Protein AF-A0A510IDX2-F1 (afdb_monomer_lite)

Foldseek 3Di:
DDDPPDDDPPPPVPPVLLVLLLVLLCLCPDDPRDPVSNVVSLVSLLVSLCVPPADPVPPVSVVLSVVLVCCLVPVPPCPSVVVSSVLSNVCSVVVNSNVSVVVSSVVVSVVVD

Radius of gyration: 17.38 Å; chains: 1; bounding box: 52×40×48 Å

Organism: NCBI:txid190895

Structure (mmCIF, N/CA/C/O backbone):
data_AF-A0A510IDX2-F1
#
_entry.id   AF-A0A510IDX2-F1
#
loop_
_atom_site.group_PDB
_atom_site.id
_atom_site.type_symbol
_atom_site.label_atom_id
_atom_site.label_alt_id
_atom_site.label_comp_id
_atom_site.label_asym_id
_atom_site.label_entity_id
_atom_site.label_seq_id
_atom_site.pdbx_PDB_ins_code
_atom_site.Cartn_x
_atom_site.Cartn_y
_atom_site.Cartn_z
_atom_site.occupancy
_atom_site.B_iso_or_equiv
_atom_site.auth_seq_id
_atom_site.auth_comp_id
_atom_site.auth_asym_id
_atom_site.auth_atom_id
_atom_site.pdbx_PDB_model_num
ATOM 1 N N . MET A 1 1 ? -34.951 -24.406 -31.935 1.00 36.03 1 MET A N 1
ATOM 2 C CA . MET A 1 1 ? -33.634 -24.822 -32.467 1.00 36.03 1 MET A CA 1
ATOM 3 C C . MET A 1 1 ? -33.063 -23.599 -33.171 1.00 36.03 1 MET A C 1
ATOM 5 O O . MET A 1 1 ? -33.689 -23.164 -34.116 1.00 36.03 1 MET A O 1
ATOM 9 N N . GLY A 1 2 ? -32.027 -22.883 -32.752 1.00 38.62 2 GLY A N 1
ATOM 10 C CA . GLY A 1 2 ? -30.941 -23.121 -31.810 1.00 38.62 2 GLY A CA 1
ATOM 11 C C . GLY A 1 2 ? -29.704 -22.474 -32.444 1.00 38.62 2 GLY A C 1
ATOM 12 O O . GLY A 1 2 ? -29.165 -23.034 -33.387 1.00 38.62 2 GLY A O 1
ATOM 13 N N . LEU A 1 3 ? -29.295 -21.293 -31.976 1.00 41.94 3 LEU A N 1
ATOM 14 C CA . LEU A 1 3 ? -27.987 -20.702 -32.273 1.00 41.94 3 LEU A CA 1
ATOM 15 C C . LEU A 1 3 ? -27.276 -20.559 -30.932 1.00 41.94 3 LEU A C 1
ATOM 17 O O . LEU A 1 3 ? -27.434 -19.570 -30.223 1.00 41.94 3 LEU A O 1
ATOM 21 N N . ILE A 1 4 ? -26.569 -21.618 -30.547 1.00 47.72 4 ILE A N 1
ATOM 22 C CA . ILE A 1 4 ? -25.620 -21.562 -29.441 1.00 47.72 4 ILE A CA 1
ATOM 23 C C . ILE A 1 4 ? -24.384 -20.861 -30.002 1.00 47.72 4 ILE A C 1
ATOM 25 O O . ILE A 1 4 ? -23.638 -21.441 -30.788 1.00 47.72 4 ILE A O 1
ATOM 29 N N . LEU A 1 5 ? -24.201 -19.595 -29.630 1.00 41.62 5 LEU A N 1
ATOM 30 C CA . LEU A 1 5 ? -22.937 -18.893 -29.816 1.00 41.62 5 LEU A CA 1
ATOM 31 C C . LEU A 1 5 ? -21.956 -19.436 -28.778 1.00 41.62 5 LEU A C 1
ATOM 33 O O . LEU A 1 5 ? -21.990 -19.074 -27.604 1.00 41.62 5 LEU A O 1
ATOM 37 N N . ALA A 1 6 ? -21.122 -20.370 -29.221 1.00 49.59 6 ALA A N 1
ATOM 38 C CA . ALA A 1 6 ? -19.963 -20.813 -28.475 1.00 49.59 6 ALA A CA 1
ATOM 39 C C . ALA A 1 6 ? -18.910 -19.695 -28.427 1.00 49.59 6 ALA A C 1
ATOM 41 O O . ALA A 1 6 ? -18.568 -19.118 -29.456 1.00 49.59 6 ALA A O 1
ATOM 42 N N . GLY A 1 7 ? -18.339 -19.486 -27.239 1.00 42.38 7 GLY A N 1
ATOM 43 C CA . GLY A 1 7 ? -16.919 -19.167 -27.117 1.00 42.38 7 GLY A CA 1
ATOM 44 C C . GLY A 1 7 ? -16.541 -17.706 -26.893 1.00 42.38 7 GLY A C 1
ATOM 45 O O . GLY A 1 7 ? -15.908 -17.105 -27.749 1.00 42.38 7 GLY A O 1
ATOM 46 N N . CYS A 1 8 ? -16.758 -17.208 -25.675 1.00 42.59 8 CYS A N 1
ATOM 47 C CA . CYS A 1 8 ? -15.785 -16.318 -25.037 1.00 42.59 8 CYS A CA 1
ATOM 48 C C . CYS A 1 8 ? -15.263 -17.012 -23.774 1.00 42.59 8 CYS A C 1
ATOM 50 O O . CYS A 1 8 ? -15.554 -16.598 -22.658 1.00 42.59 8 CYS A O 1
ATOM 52 N N . SER A 1 9 ? -14.489 -18.091 -23.937 1.00 46.62 9 SER A N 1
ATOM 53 C CA . SER A 1 9 ? -13.480 -18.399 -22.920 1.00 46.62 9 SER A CA 1
ATOM 54 C C . SER A 1 9 ? -12.406 -17.331 -23.052 1.00 46.62 9 SER A C 1
ATOM 56 O O . SER A 1 9 ? -11.407 -17.511 -23.743 1.00 46.62 9 SER A O 1
ATOM 58 N N . THR A 1 10 ? -12.632 -16.189 -22.410 1.00 41.75 10 THR A N 1
ATOM 59 C CA . THR A 1 10 ? -11.556 -15.272 -22.063 1.00 41.75 10 THR A CA 1
ATOM 60 C C . THR A 1 10 ? -10.760 -15.946 -20.954 1.00 41.75 10 THR A C 1
ATOM 62 O O . THR A 1 10 ? -10.923 -15.646 -19.776 1.00 41.75 10 THR A O 1
ATOM 65 N N . THR A 1 11 ? -9.898 -16.898 -21.307 1.00 46.44 11 THR A N 1
ATOM 66 C CA . THR A 1 11 ? -8.699 -17.117 -20.499 1.00 46.44 11 THR A CA 1
ATOM 67 C C . THR A 1 11 ? -7.834 -15.884 -20.700 1.00 46.44 11 THR A C 1
ATOM 69 O O . THR A 1 11 ? -6.939 -15.861 -21.543 1.00 46.44 11 THR A O 1
ATOM 72 N N . THR A 1 12 ? -8.187 -14.816 -19.981 1.00 51.03 12 THR A N 1
ATOM 73 C CA . THR A 1 12 ? -7.322 -13.662 -19.777 1.00 51.03 12 THR A CA 1
ATOM 74 C C . THR A 1 12 ? -6.004 -14.221 -19.252 1.00 51.03 12 THR A C 1
ATOM 76 O O . THR A 1 12 ? -6.049 -15.060 -18.348 1.00 51.03 12 THR A O 1
ATOM 79 N N . PRO A 1 13 ? -4.840 -13.837 -19.801 1.00 39.78 13 PRO A N 1
ATOM 80 C CA . PRO A 1 13 ? -3.572 -14.176 -19.184 1.00 39.78 13 PRO A CA 1
ATOM 81 C C . PRO A 1 13 ? -3.582 -13.498 -17.820 1.00 39.78 13 PRO A C 1
ATOM 83 O O . PRO A 1 13 ? -3.365 -12.295 -17.699 1.00 39.78 13 PRO A O 1
ATOM 86 N N . THR A 1 14 ? -3.957 -14.246 -16.796 1.00 54.00 14 THR A N 1
ATOM 87 C CA . THR A 1 14 ? -4.030 -13.736 -15.444 1.00 54.00 14 THR A CA 1
ATOM 88 C C . THR A 1 14 ? -2.605 -13.619 -14.967 1.00 54.00 14 THR A C 1
ATOM 90 O O . THR A 1 14 ? -1.990 -14.600 -14.552 1.00 54.00 14 THR A O 1
ATOM 93 N N . ASN A 1 15 ? -2.053 -12.413 -15.100 1.00 70.75 15 ASN A N 1
ATOM 94 C CA . ASN A 1 15 ? -0.866 -12.055 -14.358 1.00 70.75 15 ASN A CA 1
ATOM 95 C C . ASN A 1 15 ? -1.172 -12.405 -12.894 1.00 70.75 15 ASN A C 1
ATOM 97 O O . ASN A 1 15 ? -2.112 -11.864 -12.312 1.00 70.75 15 ASN A O 1
ATOM 101 N N . VAL A 1 16 ? -0.421 -13.357 -12.339 1.00 75.50 16 VAL A N 1
ATOM 102 C CA . VAL A 1 16 ? -0.588 -13.856 -10.965 1.00 75.50 16 VAL A CA 1
ATOM 103 C C . VAL A 1 16 ? -0.637 -12.689 -9.971 1.00 75.50 16 VAL A C 1
ATOM 105 O O . VAL A 1 16 ? -1.359 -12.738 -8.982 1.00 75.50 16 VAL A O 1
ATOM 108 N N . GLN A 1 17 ? 0.058 -11.593 -10.283 1.00 76.12 17 GLN A N 1
ATOM 109 C CA . GLN A 1 17 ? 0.066 -10.361 -9.497 1.00 76.12 17 GLN A CA 1
ATOM 110 C C . GLN A 1 17 ? -1.298 -9.650 -9.509 1.00 76.12 17 GLN A C 1
ATOM 112 O O . GLN A 1 17 ? -1.768 -9.215 -8.463 1.00 76.12 17 GLN A O 1
ATOM 117 N N . VAL A 1 18 ? -1.972 -9.583 -10.662 1.00 82.19 18 VAL A N 1
ATOM 118 C CA . VAL A 1 18 ? -3.314 -8.984 -10.783 1.00 82.19 18 VAL A CA 1
ATOM 119 C C . VAL A 1 18 ? -4.350 -9.832 -10.045 1.00 82.19 18 VAL A C 1
ATOM 121 O O . VAL A 1 18 ? -5.143 -9.288 -9.285 1.00 82.19 18 VAL A O 1
ATOM 124 N N . GLN A 1 19 ? -4.280 -11.162 -10.161 1.00 86.44 19 GLN A N 1
ATOM 125 C CA . GLN A 1 19 ? -5.153 -12.060 -9.389 1.00 86.44 19 GLN A CA 1
ATOM 126 C C . GLN A 1 19 ? -4.961 -11.912 -7.880 1.00 86.44 19 GLN A C 1
ATOM 128 O O . GLN A 1 19 ? -5.935 -11.941 -7.126 1.00 86.44 19 GLN A O 1
ATOM 133 N N . ASN A 1 20 ? -3.715 -11.751 -7.425 1.00 90.69 20 ASN A N 1
ATOM 134 C CA . ASN A 1 20 ? -3.427 -11.516 -6.014 1.00 90.69 20 ASN A CA 1
ATOM 135 C C . ASN A 1 20 ? -4.053 -10.204 -5.534 1.00 90.69 20 ASN A C 1
ATOM 137 O O . ASN A 1 20 ? -4.628 -10.172 -4.446 1.00 90.69 20 ASN A O 1
ATOM 141 N N . ILE A 1 21 ? -3.997 -9.145 -6.343 1.00 93.06 21 ILE A N 1
ATOM 142 C CA . ILE A 1 21 ? -4.627 -7.861 -6.016 1.00 93.06 21 ILE A CA 1
ATOM 143 C C . ILE A 1 21 ? -6.147 -8.016 -5.938 1.00 93.06 21 ILE A C 1
ATOM 145 O O . ILE A 1 21 ? -6.732 -7.695 -4.908 1.00 93.06 21 ILE A O 1
ATOM 149 N N . GLU A 1 22 ? -6.783 -8.585 -6.964 1.00 93.06 22 GLU A N 1
ATOM 150 C CA . GLU A 1 22 ? -8.239 -8.794 -7.003 1.00 93.06 22 GLU A CA 1
ATOM 151 C C . GLU A 1 22 ? -8.735 -9.649 -5.826 1.00 93.06 22 GLU A C 1
ATOM 153 O O . GLU A 1 22 ? -9.739 -9.325 -5.183 1.00 93.06 22 GLU A O 1
ATOM 158 N N . THR A 1 23 ? -8.000 -10.713 -5.490 1.00 94.94 23 THR A N 1
ATOM 159 C CA . THR A 1 23 ? -8.330 -11.604 -4.370 1.00 94.94 23 THR A CA 1
ATOM 160 C C . THR A 1 23 ? -8.277 -10.860 -3.037 1.00 94.94 23 THR A C 1
ATOM 162 O O . THR A 1 23 ? -9.213 -10.948 -2.244 1.00 94.94 23 THR A O 1
ATOM 165 N N . ASN A 1 24 ? -7.211 -10.097 -2.781 1.00 96.69 24 ASN A N 1
ATOM 166 C CA . ASN A 1 24 ? -7.065 -9.376 -1.515 1.00 96.69 24 ASN A CA 1
ATOM 167 C C . ASN A 1 24 ? -8.011 -8.171 -1.421 1.00 96.69 24 ASN A C 1
ATOM 169 O O . ASN A 1 24 ? -8.569 -7.928 -0.352 1.00 96.69 24 ASN A O 1
ATOM 173 N N . CYS A 1 25 ? -8.288 -7.489 -2.535 1.00 96.75 25 CYS A N 1
ATOM 174 C CA . CYS A 1 25 ? -9.341 -6.479 -2.594 1.00 96.75 25 CYS A CA 1
ATOM 175 C C . CYS A 1 25 ? -10.716 -7.074 -2.270 1.00 96.75 25 CYS A C 1
ATOM 177 O O . CYS A 1 25 ? -11.468 -6.496 -1.490 1.00 96.75 25 CYS A O 1
ATOM 179 N N . THR A 1 26 ? -11.026 -8.272 -2.774 1.00 96.38 26 THR A N 1
ATOM 180 C CA . THR A 1 26 ? -12.277 -8.969 -2.431 1.00 96.38 26 THR A CA 1
ATOM 181 C C . THR A 1 26 ? -12.369 -9.250 -0.929 1.00 96.38 26 THR A C 1
ATOM 183 O O . THR A 1 26 ? -13.426 -9.043 -0.334 1.00 96.38 26 THR A O 1
ATOM 186 N N . VAL A 1 27 ? -11.271 -9.673 -0.288 1.00 96.56 27 VAL A N 1
ATOM 187 C CA . VAL A 1 27 ? -11.227 -9.898 1.170 1.00 96.56 27 VAL A CA 1
ATOM 188 C C . VAL A 1 27 ? -11.493 -8.605 1.941 1.00 96.56 27 VAL A C 1
ATOM 190 O O . VAL A 1 27 ? -12.292 -8.615 2.874 1.00 96.56 27 VAL A O 1
ATOM 193 N N . ILE A 1 28 ? -10.874 -7.488 1.552 1.00 95.31 28 ILE A N 1
ATOM 194 C CA . ILE A 1 28 ? -11.072 -6.187 2.211 1.00 95.31 28 ILE A CA 1
ATOM 195 C C . ILE A 1 28 ? -12.540 -5.757 2.160 1.00 95.31 28 ILE A C 1
ATOM 197 O O . ILE A 1 28 ? -13.105 -5.388 3.193 1.00 95.31 28 ILE A O 1
ATOM 201 N N . MET A 1 29 ? -13.161 -5.899 0.987 1.00 93.81 29 MET A N 1
ATOM 202 C CA . MET A 1 29 ? -14.543 -5.488 0.725 1.00 93.81 29 MET A CA 1
ATOM 203 C C . MET A 1 29 ? -15.598 -6.456 1.281 1.00 93.81 29 MET A C 1
ATOM 205 O O . MET A 1 29 ? -16.783 -6.127 1.296 1.00 93.81 29 MET A O 1
ATOM 209 N N . SER A 1 30 ? -15.202 -7.651 1.723 1.00 94.69 30 SER A N 1
ATOM 210 C CA . SER A 1 30 ? -16.141 -8.672 2.187 1.00 94.69 30 SER A CA 1
ATOM 211 C C . SER A 1 30 ? -16.714 -8.354 3.570 1.00 94.69 30 SER A C 1
ATOM 213 O O . SER A 1 30 ? -16.003 -7.969 4.504 1.00 94.69 30 SER A O 1
ATOM 215 N N . GLU A 1 31 ? -18.014 -8.595 3.727 1.00 90.12 31 GLU A N 1
ATOM 216 C CA . GLU A 1 31 ? -18.672 -8.610 5.032 1.00 90.12 31 GLU A CA 1
ATOM 217 C C . GLU A 1 31 ? -18.308 -9.900 5.788 1.00 90.12 31 GLU A C 1
ATOM 219 O O . GLU A 1 31 ? -18.218 -10.979 5.205 1.00 90.12 31 GLU A O 1
ATOM 224 N N . GLY A 1 32 ? -18.079 -9.804 7.100 1.00 90.62 32 GLY A N 1
ATOM 225 C CA . GLY A 1 32 ? -17.800 -10.971 7.949 1.00 90.62 32 GLY A CA 1
ATOM 226 C C . GLY A 1 32 ? -16.341 -11.445 7.994 1.00 90.62 32 GLY A C 1
ATOM 227 O O . GLY A 1 32 ? -16.056 -12.417 8.693 1.00 90.62 32 GLY A O 1
ATOM 228 N N . VAL A 1 33 ? -15.409 -10.765 7.318 1.00 94.50 33 VAL A N 1
ATOM 229 C CA . VAL A 1 33 ? -13.966 -11.006 7.510 1.00 94.50 33 VAL A CA 1
ATOM 230 C C . VAL A 1 33 ? -13.510 -10.489 8.869 1.00 94.50 33 VAL A C 1
ATOM 232 O O . VAL A 1 33 ? -13.955 -9.438 9.340 1.00 94.50 33 VAL A O 1
ATOM 235 N N . THR A 1 34 ? -12.605 -11.219 9.516 1.00 96.81 34 THR A N 1
ATOM 236 C CA . THR A 1 34 ? -12.040 -10.761 10.787 1.00 96.81 34 THR A CA 1
ATOM 237 C C . THR A 1 34 ? -11.074 -9.592 10.557 1.00 96.81 34 THR A C 1
ATOM 239 O O . THR A 1 34 ? -10.486 -9.475 9.476 1.00 96.81 34 THR A O 1
ATOM 242 N N . PRO A 1 35 ? -10.839 -8.740 11.573 1.00 94.00 35 PRO A N 1
ATOM 243 C CA . PRO A 1 35 ? -9.835 -7.681 11.479 1.00 94.00 35 PRO A CA 1
ATOM 244 C C . PRO A 1 35 ? -8.442 -8.200 11.094 1.00 94.00 35 PRO A C 1
ATOM 246 O O . PRO A 1 35 ? -7.742 -7.563 10.317 1.00 94.00 35 PRO A O 1
ATOM 249 N N . GLU A 1 36 ? -8.061 -9.383 11.582 1.00 95.56 36 GLU A N 1
ATOM 250 C CA . GLU A 1 36 ? -6.779 -10.021 11.262 1.00 95.56 36 GLU A CA 1
ATOM 251 C C . GLU A 1 36 ? -6.699 -10.463 9.794 1.00 95.56 36 GLU A C 1
ATOM 253 O O . GLU A 1 36 ? -5.696 -10.218 9.126 1.00 95.56 36 GLU A O 1
ATOM 258 N N . GLN A 1 37 ? -7.768 -11.064 9.261 1.00 96.50 37 GLN A N 1
ATOM 259 C CA . GLN A 1 37 ? -7.834 -11.444 7.847 1.00 96.50 37 GLN A CA 1
ATOM 260 C C . GLN A 1 37 ? -7.748 -10.221 6.936 1.00 96.50 37 GLN A C 1
ATOM 262 O O . GLN A 1 37 ? -7.004 -10.233 5.954 1.00 96.50 37 GLN A O 1
ATOM 267 N N . ARG A 1 38 ? -8.472 -9.153 7.286 1.00 95.88 38 ARG A N 1
ATOM 268 C CA . ARG A 1 38 ? -8.431 -7.888 6.551 1.00 95.88 38 ARG A CA 1
ATOM 269 C C . ARG A 1 38 ? -7.040 -7.254 6.617 1.00 95.88 38 ARG A C 1
ATOM 271 O O . ARG A 1 38 ? -6.513 -6.836 5.593 1.00 95.88 38 ARG A O 1
ATOM 278 N N . TRP A 1 39 ? -6.404 -7.268 7.788 1.00 95.06 39 TRP A N 1
ATOM 279 C CA . TRP A 1 39 ? -5.033 -6.783 7.946 1.00 95.06 39 TRP A CA 1
ATOM 280 C C . TRP A 1 39 ? -4.027 -7.569 7.101 1.00 95.06 39 TRP A C 1
ATOM 282 O O . TRP A 1 39 ? -3.174 -6.988 6.431 1.00 95.06 39 TRP A O 1
ATOM 292 N N . ASN A 1 40 ? -4.153 -8.895 7.066 1.00 96.00 40 ASN A N 1
ATOM 293 C CA . ASN A 1 40 ? -3.326 -9.726 6.201 1.00 96.00 40 ASN A CA 1
ATOM 294 C C . ASN A 1 40 ? -3.530 -9.391 4.712 1.00 96.00 40 ASN A C 1
ATOM 296 O O . ASN A 1 40 ? -2.555 -9.350 3.965 1.00 96.00 40 ASN A O 1
ATOM 300 N N . ALA A 1 41 ? -4.761 -9.090 4.289 1.00 96.56 41 ALA A N 1
ATOM 301 C CA . ALA A 1 41 ? -5.039 -8.666 2.918 1.00 96.56 41 ALA A CA 1
ATOM 302 C C . ALA A 1 41 ? -4.344 -7.341 2.564 1.00 96.56 41 ALA A C 1
ATOM 304 O O . ALA A 1 41 ? -3.708 -7.262 1.512 1.00 96.56 41 ALA A O 1
ATOM 305 N N . TYR A 1 42 ? -4.355 -6.342 3.455 1.00 96.00 42 TYR A N 1
ATOM 306 C CA . TYR A 1 42 ? -3.579 -5.113 3.249 1.00 96.00 42 TYR A CA 1
ATOM 307 C C . TYR A 1 42 ? -2.074 -5.395 3.122 1.00 96.00 42 TYR A C 1
ATOM 309 O O . TYR A 1 42 ? -1.424 -4.897 2.201 1.00 96.00 42 TYR A O 1
ATOM 317 N N . ASN A 1 43 ? -1.514 -6.260 3.976 1.00 94.19 43 ASN A N 1
ATOM 318 C CA . ASN A 1 43 ? -0.101 -6.647 3.881 1.00 94.19 43 ASN A CA 1
ATOM 319 C C . ASN A 1 43 ? 0.229 -7.337 2.545 1.00 94.19 43 ASN A C 1
ATOM 321 O O . ASN A 1 43 ? 1.302 -7.134 1.979 1.00 94.19 43 ASN A O 1
ATOM 325 N N . LYS A 1 44 ? -0.701 -8.122 1.993 1.00 94.56 44 LYS A N 1
ATOM 326 C CA . LYS A 1 44 ? -0.531 -8.737 0.670 1.00 94.56 44 LYS A CA 1
ATOM 327 C C . LYS A 1 44 ? -0.664 -7.750 -0.479 1.00 94.56 44 LYS A C 1
ATOM 329 O O . LYS A 1 44 ? 0.033 -7.891 -1.486 1.00 94.56 44 LYS A O 1
ATOM 334 N N . LEU A 1 45 ? -1.505 -6.736 -0.334 1.00 94.69 45 LEU A N 1
ATOM 335 C CA . LEU A 1 45 ? -1.628 -5.669 -1.317 1.00 94.69 45 LEU A CA 1
ATOM 336 C C . LEU A 1 45 ? -0.351 -4.828 -1.412 1.00 94.69 45 LEU A C 1
ATOM 338 O O . LEU A 1 45 ? 0.125 -4.575 -2.524 1.00 94.69 45 LEU A O 1
ATOM 342 N N . ILE A 1 46 ? 0.244 -4.432 -0.282 1.00 93.06 46 ILE A N 1
ATOM 343 C CA . ILE A 1 46 ? 1.497 -3.660 -0.297 1.00 93.06 46 ILE A CA 1
ATOM 344 C C . ILE A 1 46 ? 2.646 -4.487 -0.900 1.00 93.06 46 ILE A C 1
ATOM 346 O O . ILE A 1 46 ? 3.416 -3.960 -1.697 1.00 93.06 46 ILE A O 1
ATOM 350 N N . GLU A 1 47 ? 2.723 -5.794 -0.623 1.00 91.69 47 GLU A N 1
ATOM 351 C CA . GLU A 1 47 ? 3.666 -6.708 -1.295 1.00 91.69 47 GLU A CA 1
ATOM 352 C C . GLU A 1 47 ? 3.435 -6.749 -2.816 1.00 91.69 47 GLU A C 1
ATOM 354 O O . GLU A 1 47 ? 4.378 -6.560 -3.584 1.00 91.69 47 GLU A O 1
ATOM 359 N N . SER A 1 48 ? 2.177 -6.889 -3.249 1.00 91.25 48 SER A N 1
ATOM 360 C CA . SER A 1 48 ? 1.810 -6.969 -4.672 1.00 91.25 48 SER A CA 1
ATOM 361 C C . SER A 1 48 ? 2.153 -5.696 -5.452 1.00 91.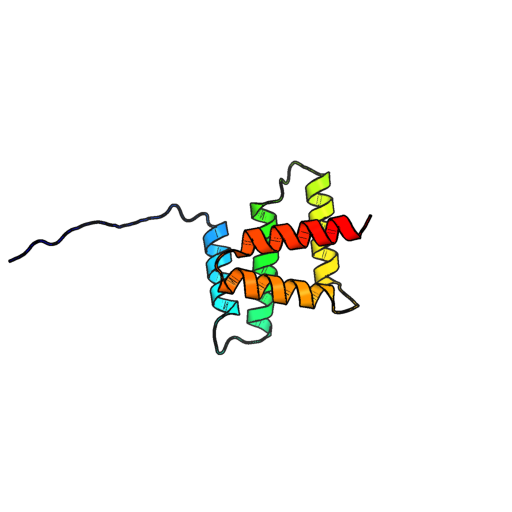25 48 SER A C 1
ATOM 363 O O . SER A 1 48 ? 2.544 -5.777 -6.615 1.00 91.25 48 SER A O 1
ATOM 365 N N . TYR A 1 49 ? 2.054 -4.518 -4.823 1.00 91.06 49 TYR A N 1
ATOM 366 C CA . TYR A 1 49 ? 2.539 -3.269 -5.421 1.00 91.06 49 TYR A CA 1
ATOM 367 C C . TYR A 1 49 ? 4.051 -3.326 -5.673 1.00 91.06 49 TYR A C 1
ATOM 369 O O . TYR A 1 49 ? 4.512 -2.967 -6.758 1.00 91.06 49 TYR A O 1
ATOM 377 N N . GLY A 1 50 ? 4.819 -3.789 -4.680 1.00 90.06 50 GLY A N 1
ATOM 378 C CA . GLY A 1 50 ? 6.268 -3.933 -4.791 1.00 90.06 50 GLY A CA 1
ATOM 379 C C . GLY A 1 50 ? 6.656 -4.858 -5.941 1.00 90.06 50 GLY A C 1
ATOM 380 O O . GLY A 1 50 ? 7.463 -4.480 -6.783 1.00 90.06 50 GLY A O 1
ATOM 381 N N . ASP A 1 51 ? 6.011 -6.020 -6.024 1.00 88.44 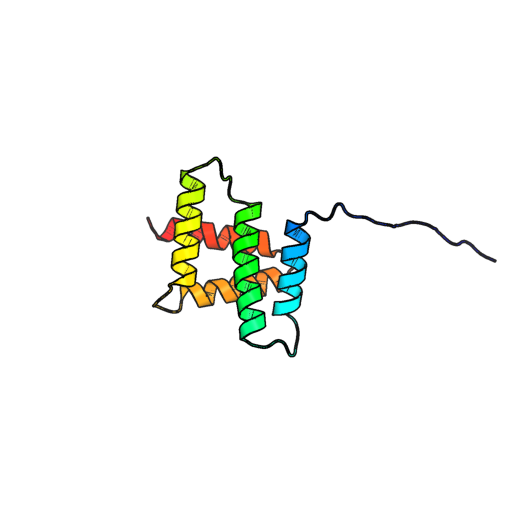51 ASP A N 1
ATOM 382 C CA . ASP A 1 51 ? 6.255 -7.007 -7.081 1.00 88.44 51 ASP A CA 1
ATOM 383 C C . ASP A 1 51 ? 5.913 -6.493 -8.489 1.00 88.44 51 ASP A C 1
ATOM 385 O O . ASP A 1 51 ? 6.462 -6.990 -9.475 1.00 88.44 51 ASP A O 1
ATOM 389 N N . TYR A 1 52 ? 5.000 -5.521 -8.595 1.00 88.19 52 TYR A N 1
ATOM 390 C CA . TYR A 1 52 ? 4.557 -4.967 -9.872 1.00 88.19 52 TYR A CA 1
ATOM 391 C C . TYR A 1 52 ? 5.392 -3.764 -10.335 1.00 88.19 52 TYR A C 1
ATOM 393 O O . TYR A 1 52 ? 5.765 -3.689 -11.505 1.00 88.19 52 TYR A O 1
ATOM 401 N N . TYR A 1 53 ? 5.676 -2.810 -9.442 1.00 86.69 53 TYR A N 1
ATOM 402 C CA . TYR A 1 53 ? 6.279 -1.522 -9.812 1.00 86.69 53 TYR A CA 1
ATOM 403 C C . TYR A 1 53 ? 7.770 -1.397 -9.515 1.00 86.69 53 TYR A C 1
ATOM 405 O O . TYR A 1 53 ? 8.417 -0.519 -10.083 1.00 86.69 53 TYR A O 1
ATOM 413 N N . VAL A 1 54 ? 8.327 -2.213 -8.621 1.00 87.12 54 VAL A N 1
ATOM 414 C CA . VAL A 1 54 ? 9.697 -2.013 -8.138 1.00 87.12 54 VAL A CA 1
ATOM 415 C C . VAL A 1 54 ? 10.651 -2.908 -8.915 1.00 87.12 54 VAL A C 1
ATOM 417 O O . VAL A 1 54 ? 10.656 -4.127 -8.755 1.00 87.12 54 VAL A O 1
ATOM 420 N N . ASP A 1 55 ? 11.514 -2.302 -9.733 1.00 87.50 55 ASP A N 1
ATOM 421 C CA . ASP A 1 55 ? 12.590 -3.043 -10.387 1.00 87.50 55 ASP A CA 1
ATOM 422 C C . ASP A 1 55 ? 13.655 -3.453 -9.359 1.00 87.50 55 ASP A C 1
ATOM 424 O O . ASP A 1 55 ? 14.409 -2.628 -8.836 1.00 87.50 55 ASP A O 1
ATOM 428 N N . ASN A 1 56 ? 13.761 -4.758 -9.105 1.00 83.81 56 ASN A N 1
ATOM 429 C CA . ASN A 1 56 ? 14.761 -5.335 -8.204 1.00 83.81 56 ASN A CA 1
ATOM 430 C C . ASN A 1 56 ? 16.212 -5.069 -8.650 1.00 83.81 56 ASN A C 1
ATOM 432 O O . ASN A 1 56 ? 17.127 -5.130 -7.825 1.00 83.81 56 ASN A O 1
ATOM 436 N N . ASN A 1 57 ? 16.447 -4.746 -9.926 1.00 88.31 57 ASN A N 1
ATOM 437 C CA . ASN A 1 57 ? 17.768 -4.363 -10.428 1.00 88.31 57 ASN A CA 1
ATOM 438 C C . ASN A 1 57 ? 18.091 -2.884 -10.154 1.00 88.31 57 ASN A C 1
ATOM 440 O O . ASN A 1 57 ? 19.264 -2.495 -10.129 1.00 88.31 57 ASN A O 1
ATOM 444 N N . ASN A 1 58 ? 17.078 -2.060 -9.881 1.00 92.50 58 ASN A N 1
ATOM 445 C CA . ASN A 1 58 ? 17.233 -0.660 -9.521 1.00 92.50 58 ASN A CA 1
ATOM 446 C C . ASN A 1 58 ? 17.366 -0.496 -7.999 1.00 92.50 58 ASN A C 1
ATOM 448 O O . ASN A 1 58 ? 16.400 -0.281 -7.267 1.00 92.50 58 ASN A O 1
ATOM 452 N N . ARG A 1 59 ? 18.609 -0.541 -7.505 1.00 90.12 59 ARG A N 1
ATOM 453 C CA . ARG A 1 59 ? 18.912 -0.467 -6.061 1.00 90.12 59 ARG A CA 1
ATOM 454 C C . ARG A 1 59 ? 18.315 0.752 -5.355 1.00 90.12 59 ARG A C 1
ATOM 456 O O . ARG A 1 59 ? 17.925 0.643 -4.195 1.00 90.12 59 ARG A O 1
ATOM 463 N N . LEU A 1 60 ? 18.276 1.911 -6.016 1.00 89.12 60 LEU A N 1
ATOM 464 C CA . LEU A 1 60 ? 17.752 3.138 -5.411 1.00 89.12 60 LEU A CA 1
ATOM 465 C C . LEU A 1 60 ? 16.235 3.059 -5.230 1.00 89.12 60 LEU A C 1
ATOM 467 O O . LEU A 1 60 ? 15.714 3.447 -4.186 1.00 89.12 60 LEU A O 1
ATOM 471 N N . GLU A 1 61 ? 15.536 2.559 -6.242 1.00 88.75 61 GLU A N 1
ATOM 472 C CA . GLU A 1 61 ? 14.091 2.361 -6.204 1.00 88.75 61 GLU A CA 1
ATOM 473 C C . GLU A 1 61 ? 13.701 1.306 -5.170 1.00 88.75 61 GLU A C 1
ATOM 475 O O . GLU A 1 61 ? 12.862 1.578 -4.312 1.00 88.75 61 GLU A O 1
ATOM 480 N N . LEU A 1 62 ? 14.410 0.175 -5.149 1.00 91.06 62 LEU A N 1
ATOM 481 C CA . LEU A 1 62 ? 14.231 -0.869 -4.145 1.00 91.06 62 LEU A CA 1
ATOM 482 C C . LEU A 1 62 ? 14.463 -0.353 -2.714 1.00 91.06 62 LEU A C 1
ATOM 484 O O . LEU A 1 62 ? 13.698 -0.671 -1.803 1.00 91.06 62 LEU A O 1
ATOM 488 N N . ALA A 1 63 ? 15.492 0.472 -2.491 1.00 90.88 63 ALA A N 1
ATOM 489 C CA . ALA A 1 63 ? 15.757 1.066 -1.180 1.00 90.88 63 ALA A CA 1
ATOM 490 C C . ALA A 1 63 ? 14.644 2.034 -0.743 1.00 90.88 63 ALA A C 1
ATOM 492 O O . ALA A 1 63 ? 14.202 1.988 0.407 1.00 90.88 63 ALA A O 1
ATOM 493 N N . ARG A 1 64 ? 14.160 2.886 -1.657 1.00 90.62 64 ARG A N 1
ATOM 494 C CA . ARG A 1 64 ? 13.045 3.812 -1.389 1.00 90.62 64 ARG A CA 1
ATOM 495 C C . ARG A 1 64 ? 11.749 3.067 -1.093 1.00 90.62 64 ARG A C 1
ATOM 497 O O . ARG A 1 64 ? 11.049 3.424 -0.148 1.00 90.62 64 ARG A O 1
ATOM 504 N N . TRP A 1 65 ? 11.469 2.016 -1.855 1.00 93.06 65 TRP A N 1
ATOM 505 C CA . TRP A 1 65 ? 10.337 1.131 -1.623 1.00 93.06 65 TRP A CA 1
ATOM 506 C C . TRP A 1 65 ? 10.399 0.465 -0.247 1.00 93.06 65 TRP A C 1
ATOM 508 O O . TRP A 1 65 ? 9.460 0.578 0.538 1.00 93.06 65 TRP A O 1
ATOM 518 N N . ASN A 1 66 ? 11.525 -0.172 0.086 1.00 92.06 66 ASN A N 1
ATOM 519 C CA . ASN A 1 66 ? 11.693 -0.821 1.383 1.00 92.06 66 ASN A CA 1
ATOM 520 C C . ASN A 1 66 ? 11.559 0.180 2.537 1.00 92.06 66 ASN A C 1
ATOM 522 O O . ASN A 1 66 ? 10.915 -0.133 3.535 1.00 92.06 66 ASN A O 1
ATOM 526 N N . SER A 1 67 ? 12.107 1.392 2.395 1.00 91.56 67 SER A N 1
ATOM 527 C CA . SER A 1 67 ? 11.950 2.449 3.399 1.00 91.56 67 SER A CA 1
ATOM 528 C C . SER A 1 67 ? 10.486 2.849 3.589 1.00 91.56 67 SER A C 1
ATOM 530 O O . SER A 1 67 ? 10.029 2.922 4.726 1.00 91.56 67 SER A O 1
ATOM 532 N N . PHE A 1 68 ? 9.739 3.052 2.501 1.00 92.81 68 PHE A N 1
ATOM 533 C CA . PHE A 1 68 ? 8.305 3.335 2.565 1.00 92.81 68 PHE A CA 1
ATOM 534 C C . PHE A 1 68 ? 7.540 2.210 3.278 1.00 92.81 68 PHE A C 1
ATOM 536 O O . PHE A 1 68 ? 6.836 2.476 4.248 1.00 92.81 68 PHE A O 1
ATOM 543 N N . ARG A 1 69 ? 7.750 0.949 2.873 1.00 92.69 69 ARG A N 1
ATOM 544 C CA . ARG A 1 69 ? 7.076 -0.207 3.483 1.00 92.69 69 ARG A CA 1
ATOM 545 C C . ARG A 1 69 ? 7.345 -0.290 4.987 1.00 92.69 69 ARG A C 1
ATOM 547 O O . ARG A 1 69 ? 6.431 -0.532 5.764 1.00 92.69 69 ARG A O 1
ATOM 554 N N . GLN A 1 70 ? 8.592 -0.070 5.406 1.00 90.81 70 GLN A N 1
ATOM 555 C CA . GLN A 1 70 ? 8.954 -0.061 6.825 1.00 90.81 70 GLN A CA 1
ATOM 556 C C . GLN A 1 70 ? 8.288 1.083 7.591 1.00 90.81 70 GLN A C 1
ATOM 558 O O . GLN A 1 70 ? 7.847 0.860 8.712 1.00 90.81 70 GLN A O 1
ATOM 563 N N . LYS A 1 71 ? 8.163 2.274 6.992 1.00 90.38 71 LYS A N 1
ATOM 564 C CA . LYS A 1 71 ? 7.447 3.394 7.617 1.00 90.38 71 LYS A CA 1
ATOM 565 C C . LYS A 1 71 ? 5.967 3.087 7.822 1.00 90.38 71 LYS A C 1
ATOM 567 O O . LYS A 1 71 ? 5.460 3.408 8.881 1.00 90.38 71 LYS A O 1
ATOM 572 N N . VAL A 1 72 ? 5.301 2.451 6.856 1.00 90.81 72 VAL A N 1
ATOM 573 C CA 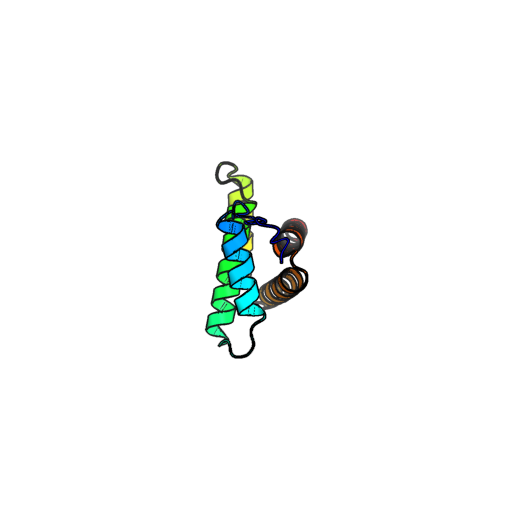. VAL A 1 72 ? 3.889 2.044 6.999 1.00 90.81 72 VAL A CA 1
ATOM 574 C C . VAL A 1 72 ? 3.730 1.002 8.115 1.00 90.81 72 VAL A C 1
ATOM 576 O O . VAL A 1 72 ? 2.850 1.132 8.958 1.00 90.81 72 VAL A O 1
ATOM 579 N N . ILE A 1 73 ? 4.596 -0.019 8.148 1.00 83.06 73 ILE A N 1
ATOM 580 C CA . ILE A 1 73 ? 4.526 -1.117 9.134 1.00 83.06 73 ILE A CA 1
ATOM 581 C C . ILE A 1 73 ? 4.840 -0.635 10.558 1.00 83.06 73 ILE A C 1
ATOM 583 O O . ILE A 1 73 ? 4.259 -1.130 11.522 1.00 83.06 73 ILE A O 1
ATOM 587 N N . HIS A 1 74 ? 5.775 0.304 10.694 1.00 87.94 74 HIS A N 1
ATOM 588 C CA . HIS A 1 74 ? 6.251 0.821 11.976 1.00 87.94 74 HIS A CA 1
ATOM 589 C C . HIS A 1 74 ? 5.770 2.251 12.243 1.00 87.94 74 HIS A C 1
ATOM 591 O O . HIS A 1 74 ? 6.461 3.018 12.911 1.00 87.94 74 HIS A O 1
ATOM 597 N N . ASP A 1 75 ? 4.612 2.630 11.704 1.00 89.25 75 ASP A N 1
ATOM 598 C CA . ASP A 1 75 ? 4.065 3.970 11.888 1.00 89.25 75 ASP A CA 1
ATOM 599 C C . ASP A 1 75 ? 3.600 4.192 13.336 1.00 89.25 75 ASP A C 1
ATOM 601 O O . ASP A 1 75 ? 2.490 3.827 13.721 1.00 89.25 75 ASP A O 1
ATOM 605 N N . GLU A 1 76 ? 4.451 4.828 14.140 1.00 85.06 76 GLU A N 1
ATOM 606 C CA . GLU A 1 76 ? 4.159 5.165 15.538 1.00 85.06 76 GLU A CA 1
ATOM 607 C C . GLU A 1 76 ? 3.033 6.200 15.680 1.00 85.06 76 GLU A C 1
ATOM 609 O O . GLU A 1 76 ? 2.355 6.243 16.706 1.00 85.06 76 GLU A O 1
ATOM 614 N N . SER A 1 77 ? 2.829 7.042 14.659 1.00 89.88 77 SER A N 1
ATOM 615 C CA . SER A 1 77 ? 1.810 8.096 14.680 1.00 89.88 77 SER A CA 1
ATOM 616 C C . SER A 1 77 ? 0.406 7.573 14.376 1.00 89.88 77 SER A C 1
ATOM 618 O O . SER A 1 77 ? -0.585 8.214 14.725 1.00 89.88 77 SER A O 1
ATOM 620 N N . GLY A 1 78 ? 0.320 6.424 13.704 1.00 90.69 78 GLY A N 1
ATOM 621 C CA . GLY A 1 78 ? -0.919 5.871 13.174 1.00 90.69 78 GLY A CA 1
ATOM 622 C C . GLY A 1 78 ? -1.488 6.621 11.959 1.00 90.69 78 GLY A C 1
ATOM 623 O O . GLY A 1 78 ? -2.509 6.198 11.418 1.00 90.69 78 GLY A O 1
ATOM 624 N N . GLN A 1 79 ? -0.874 7.726 11.524 1.00 92.44 79 GLN A N 1
ATOM 625 C CA . GLN A 1 79 ? -1.363 8.524 10.402 1.00 92.44 79 GLN A CA 1
ATOM 626 C C . GLN A 1 79 ? -1.086 7.852 9.052 1.00 92.44 79 GLN A C 1
ATOM 628 O O . GLN A 1 79 ? -1.992 7.714 8.234 1.00 92.44 79 GLN A O 1
ATOM 633 N N . LEU A 1 80 ? 0.145 7.402 8.823 1.00 93.00 80 LEU A N 1
ATOM 634 C CA . LEU A 1 80 ? 0.565 6.800 7.562 1.00 93.00 80 LEU A CA 1
ATOM 635 C C . LEU A 1 80 ? -0.091 5.431 7.342 1.00 93.00 80 LEU A C 1
ATOM 637 O O . LEU A 1 80 ? -0.479 5.105 6.222 1.00 93.00 80 LEU A O 1
ATOM 641 N N . ILE A 1 81 ? -0.249 4.633 8.401 1.00 94.62 81 ILE A N 1
ATOM 642 C CA . ILE A 1 81 ? -0.982 3.360 8.327 1.00 94.62 81 ILE A CA 1
ATOM 643 C C . ILE A 1 81 ? -2.468 3.586 8.019 1.00 94.62 81 ILE A C 1
ATOM 645 O O . ILE A 1 81 ? -3.061 2.815 7.266 1.00 94.62 81 ILE A O 1
ATOM 649 N N . LYS A 1 82 ? -3.066 4.659 8.550 1.00 95.50 82 LYS A N 1
ATOM 650 C CA . LYS A 1 82 ? -4.452 5.029 8.261 1.00 95.50 82 LYS A CA 1
ATOM 651 C C . LYS A 1 82 ? -4.619 5.464 6.804 1.00 95.50 82 LYS A C 1
ATOM 653 O O . LYS A 1 82 ? -5.505 4.950 6.132 1.00 95.50 82 LYS A O 1
ATOM 658 N N . GLU A 1 83 ? -3.751 6.343 6.308 1.00 95.75 83 GLU A N 1
ATOM 659 C CA . GLU A 1 83 ? -3.751 6.767 4.900 1.00 95.75 83 GLU A CA 1
ATOM 660 C C . GLU A 1 83 ? -3.552 5.577 3.955 1.00 95.75 83 GLU A C 1
ATOM 662 O O . GLU A 1 83 ? -4.263 5.440 2.965 1.00 95.75 83 GLU A O 1
ATOM 667 N N . PHE A 1 84 ? -2.643 4.661 4.295 1.00 96.56 84 PHE A N 1
ATOM 668 C CA . PHE A 1 84 ? -2.437 3.431 3.535 1.00 96.56 84 PHE A CA 1
ATOM 669 C C . PHE A 1 84 ? -3.713 2.577 3.434 1.00 96.56 84 PHE A C 1
ATOM 671 O O . PHE A 1 84 ? -4.022 2.063 2.355 1.00 96.56 84 PHE A O 1
ATOM 678 N N . VAL A 1 85 ? -4.458 2.431 4.535 1.00 96.56 85 VAL A N 1
ATOM 679 C CA . VAL A 1 85 ? -5.748 1.724 4.545 1.00 96.56 85 VAL A CA 1
ATOM 680 C C . VAL A 1 85 ? -6.772 2.453 3.677 1.00 96.56 85 VAL A C 1
ATOM 682 O O . VAL A 1 85 ? -7.390 1.819 2.830 1.00 96.56 85 VAL A O 1
ATOM 685 N N . GLU A 1 86 ? -6.905 3.773 3.818 1.00 97.19 86 GLU A N 1
ATOM 686 C CA . GLU A 1 86 ? -7.856 4.579 3.037 1.00 97.19 86 GLU A CA 1
ATOM 687 C C . GLU A 1 86 ? -7.579 4.497 1.526 1.00 97.19 86 GLU A C 1
ATOM 689 O O . GLU A 1 86 ? -8.495 4.255 0.739 1.00 97.19 86 GLU A O 1
ATOM 694 N N . VAL A 1 87 ? -6.312 4.623 1.119 1.00 97.25 87 VAL A N 1
ATOM 695 C CA . VAL A 1 87 ? -5.874 4.480 -0.280 1.00 97.25 87 VAL A CA 1
ATOM 696 C C . VAL A 1 87 ? -6.136 3.065 -0.795 1.00 97.25 87 VAL A C 1
ATOM 698 O O . VAL A 1 87 ? -6.588 2.893 -1.927 1.00 97.25 87 VAL A O 1
ATOM 701 N N . SER A 1 88 ? -5.881 2.042 0.025 1.00 96.88 88 SER A N 1
ATOM 702 C CA . SER A 1 88 ? -6.131 0.648 -0.353 1.00 96.88 88 SER A CA 1
ATOM 703 C C . SER A 1 88 ? -7.623 0.368 -0.533 1.00 96.88 88 SER A C 1
ATOM 705 O O . SER A 1 88 ? -8.008 -0.230 -1.535 1.00 96.88 88 SER A O 1
ATOM 707 N N . ASP A 1 89 ? -8.464 0.835 0.392 1.00 97.19 89 ASP A N 1
ATOM 708 C CA . ASP A 1 89 ? -9.920 0.683 0.331 1.00 97.19 89 ASP A CA 1
ATOM 709 C C . ASP A 1 89 ? -10.491 1.388 -0.902 1.00 97.19 89 ASP A C 1
ATOM 711 O O . ASP A 1 89 ? -11.255 0.792 -1.665 1.00 97.19 89 ASP A O 1
ATOM 715 N N . TRP A 1 90 ? -10.072 2.633 -1.141 1.00 97.44 90 TRP A N 1
ATOM 716 C CA . TRP A 1 90 ? -10.473 3.406 -2.313 1.00 97.44 90 TRP A CA 1
ATOM 717 C C . TRP A 1 90 ? -10.038 2.732 -3.619 1.00 97.44 90 TRP A C 1
ATOM 719 O O . TRP A 1 90 ? -10.846 2.544 -4.532 1.00 97.44 90 TRP A O 1
ATOM 729 N N . GLY A 1 91 ? -8.777 2.304 -3.679 1.00 96.75 91 GLY A N 1
ATOM 730 C CA . GLY A 1 91 ? -8.206 1.614 -4.827 1.00 96.75 91 GLY A CA 1
ATOM 731 C C . GLY A 1 91 ? -8.901 0.288 -5.141 1.00 96.75 91 GLY A C 1
ATOM 732 O O . GLY A 1 91 ? -9.139 -0.042 -6.304 1.00 96.75 91 GLY A O 1
ATOM 733 N N . CYS A 1 92 ? -9.266 -0.473 -4.109 1.00 96.75 92 CYS A N 1
ATOM 734 C CA . CYS A 1 92 ? -10.008 -1.718 -4.261 1.00 96.75 92 CYS A CA 1
ATOM 735 C C . CYS A 1 92 ? -11.465 -1.487 -4.679 1.00 96.75 92 CYS A C 1
ATOM 737 O O . CYS A 1 92 ? -11.964 -2.211 -5.538 1.00 96.75 92 CYS A O 1
ATOM 739 N N . ALA A 1 93 ? -12.137 -0.475 -4.125 1.00 96.00 93 ALA A N 1
ATOM 740 C CA . ALA A 1 93 ? -13.521 -0.154 -4.469 1.00 96.00 93 ALA A CA 1
ATOM 741 C C . ALA A 1 93 ? -13.679 0.297 -5.932 1.00 96.00 93 ALA A C 1
ATOM 743 O O . ALA A 1 93 ? -14.682 -0.023 -6.569 1.00 96.00 93 ALA A O 1
ATOM 744 N N . ASN A 1 94 ? -12.682 1.003 -6.473 1.00 95.00 94 ASN A N 1
ATOM 745 C CA . ASN A 1 94 ? -12.704 1.528 -7.840 1.00 95.00 94 ASN A CA 1
ATOM 746 C C . ASN A 1 94 ? -11.970 0.643 -8.862 1.00 95.00 94 ASN A C 1
ATOM 748 O O . ASN A 1 94 ? -11.997 0.932 -10.058 1.00 95.00 94 ASN A O 1
ATOM 752 N N . GLY A 1 95 ? -11.316 -0.435 -8.416 1.00 92.88 95 GLY A N 1
ATOM 753 C CA . GLY A 1 95 ? -10.543 -1.328 -9.284 1.00 92.88 95 GLY A CA 1
ATOM 754 C C . GLY A 1 95 ? -9.241 -0.716 -9.819 1.00 92.88 95 GLY A C 1
ATOM 755 O O . GLY A 1 95 ? -8.708 -1.198 -10.815 1.00 92.88 95 GLY A O 1
ATOM 756 N N . ASN A 1 96 ? -8.719 0.331 -9.175 1.00 94.56 96 ASN A N 1
ATOM 757 C CA . ASN A 1 96 ? -7.519 1.069 -9.581 1.00 94.56 96 ASN A CA 1
ATOM 758 C C . ASN A 1 96 ? -6.407 1.066 -8.509 1.00 94.56 96 ASN A C 1
ATOM 760 O O . ASN A 1 96 ? -5.535 1.931 -8.515 1.00 94.56 96 ASN A O 1
ATOM 764 N N . TYR A 1 97 ? -6.395 0.059 -7.626 1.00 94.94 97 TYR A N 1
ATOM 765 C CA . TYR A 1 97 ? -5.432 -0.099 -6.523 1.00 94.94 97 TYR A CA 1
ATOM 766 C C . TYR A 1 97 ? -3.975 0.253 -6.874 1.00 94.94 97 TYR A C 1
ATOM 768 O O . TYR A 1 97 ? -3.318 0.984 -6.136 1.00 94.94 97 TYR A O 1
ATOM 776 N N . LEU A 1 98 ? -3.463 -0.247 -8.003 1.00 94.00 98 LEU A N 1
ATOM 777 C CA . LEU A 1 98 ? -2.079 -0.014 -8.425 1.00 94.00 98 LEU A CA 1
ATOM 778 C C . LEU A 1 98 ? -1.770 1.466 -8.689 1.00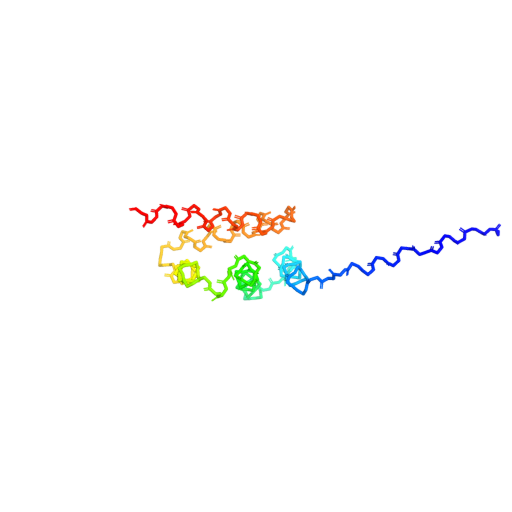 94.00 98 LEU A C 1
ATOM 780 O O . LEU A 1 98 ? -0.689 1.934 -8.334 1.00 94.00 98 LEU A O 1
ATOM 784 N N . GLU A 1 99 ? -2.710 2.192 -9.291 1.00 94.00 99 GLU A N 1
ATOM 785 C CA . GLU A 1 99 ? -2.560 3.612 -9.608 1.00 94.00 99 GLU A CA 1
ATOM 786 C C . GLU A 1 99 ? -2.593 4.465 -8.337 1.00 94.00 99 GLU A C 1
ATOM 788 O O . GLU A 1 99 ? -1.692 5.273 -8.112 1.00 94.00 99 GLU A O 1
ATOM 793 N N . GLU A 1 100 ? -3.572 4.223 -7.465 1.00 96.06 100 GLU A N 1
ATOM 794 C CA . GLU A 1 100 ? -3.724 4.948 -6.198 1.00 96.06 100 GLU A CA 1
ATOM 795 C C . GLU A 1 100 ? -2.513 4.726 -5.281 1.00 96.06 100 GLU A C 1
ATOM 797 O O . GLU A 1 100 ? -1.927 5.671 -4.746 1.00 96.06 100 GLU A O 1
ATOM 802 N N . MET A 1 101 ? -2.052 3.475 -5.169 1.00 95.06 101 MET A N 1
ATOM 803 C CA . MET A 1 101 ? -0.872 3.142 -4.372 1.00 95.06 101 MET A CA 1
ATOM 804 C C . MET A 1 101 ? 0.406 3.761 -4.954 1.00 95.06 101 MET A C 1
ATOM 806 O O . MET A 1 101 ? 1.272 4.215 -4.205 1.00 95.06 101 MET A O 1
ATOM 810 N N . TYR A 1 102 ? 0.532 3.830 -6.283 1.00 93.62 102 TYR A N 1
ATOM 811 C CA . TYR A 1 102 ? 1.657 4.503 -6.933 1.00 93.62 102 TYR A CA 1
ATOM 812 C C . TYR A 1 102 ? 1.716 5.990 -6.569 1.00 93.62 102 TYR A C 1
ATOM 814 O O . TYR A 1 102 ? 2.786 6.485 -6.196 1.00 93.62 102 TYR A O 1
ATOM 822 N N . LEU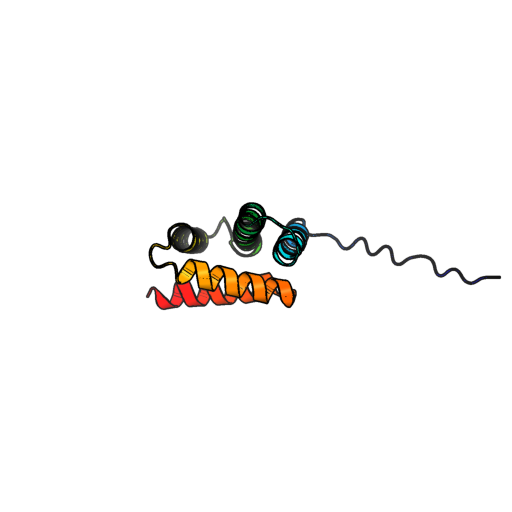 A 1 103 ? 0.584 6.696 -6.643 1.00 93.94 103 LEU A N 1
ATOM 823 C CA . LEU A 1 103 ? 0.500 8.112 -6.279 1.00 93.94 103 LEU A CA 1
ATOM 824 C C . LEU A 1 103 ? 0.856 8.317 -4.805 1.00 93.94 103 LEU A C 1
ATOM 826 O O . LEU A 1 103 ? 1.762 9.097 -4.501 1.00 93.94 103 LEU A O 1
ATOM 830 N N . PHE A 1 104 ? 0.260 7.527 -3.914 1.00 94.69 104 PHE A N 1
ATOM 831 C CA . PHE A 1 104 ? 0.530 7.584 -2.479 1.00 94.69 104 PHE A CA 1
ATOM 832 C C . PHE A 1 104 ? 2.014 7.363 -2.138 1.00 94.69 104 PHE A C 1
ATOM 834 O O . PHE A 1 104 ? 2.614 8.113 -1.358 1.00 94.69 104 PHE A O 1
ATOM 841 N N . VAL A 1 105 ? 2.658 6.375 -2.7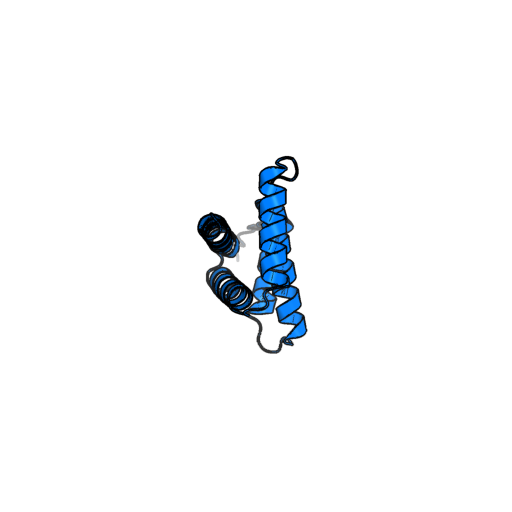68 1.00 93.44 105 VAL A N 1
ATOM 842 C CA . VAL A 1 105 ? 4.093 6.112 -2.583 1.00 93.44 105 VAL A CA 1
ATOM 843 C C . VAL A 1 105 ? 4.932 7.296 -3.064 1.00 93.44 105 VAL A C 1
ATOM 845 O O . VAL A 1 105 ? 5.887 7.689 -2.386 1.00 93.44 105 VAL A O 1
ATOM 848 N N . LYS A 1 106 ? 4.605 7.883 -4.223 1.00 91.00 106 LYS A N 1
ATOM 849 C CA . LYS A 1 106 ? 5.334 9.039 -4.767 1.00 91.00 106 LYS A CA 1
ATOM 850 C C . LYS A 1 106 ? 5.198 10.269 -3.879 1.00 91.00 106 LYS A C 1
ATOM 852 O O . LYS A 1 106 ? 6.213 10.911 -3.608 1.00 91.00 106 LYS A O 1
ATOM 857 N N . GLU A 1 107 ? 3.994 10.567 -3.407 1.00 90.69 107 GLU A N 1
ATOM 858 C CA . GLU A 1 107 ? 3.720 11.685 -2.501 1.00 90.69 107 GLU A CA 1
ATOM 859 C C . GLU A 1 107 ? 4.467 11.517 -1.179 1.00 90.69 107 GLU A C 1
ATOM 861 O O . GLU A 1 107 ? 5.227 12.398 -0.772 1.00 90.69 107 GLU A O 1
ATOM 866 N N . THR A 1 108 ? 4.380 10.333 -0.569 1.00 88.69 108 THR A N 1
ATOM 867 C CA . THR A 1 108 ? 5.097 10.023 0.675 1.00 88.69 108 THR A CA 1
ATOM 868 C C . THR A 1 108 ? 6.612 10.156 0.503 1.00 88.69 108 THR A C 1
ATOM 870 O O . THR A 1 108 ? 7.313 10.672 1.375 1.00 88.69 108 THR A O 1
ATOM 873 N N . GLN A 1 109 ? 7.162 9.706 -0.627 1.00 86.06 109 GLN A N 1
ATOM 874 C CA . GLN A 1 109 ? 8.596 9.825 -0.907 1.00 86.06 109 GLN A CA 1
ATOM 875 C C . GLN A 1 109 ? 9.031 11.263 -1.227 1.00 86.06 109 GLN A C 1
ATOM 877 O O . GLN A 1 109 ? 10.185 11.610 -0.969 1.00 86.06 109 GLN A O 1
ATOM 882 N N . ALA A 1 110 ? 8.146 12.094 -1.783 1.00 82.44 110 ALA A N 1
ATOM 883 C CA . ALA A 1 110 ? 8.421 13.497 -2.081 1.00 82.44 110 ALA A CA 1
ATOM 884 C C . ALA A 1 110 ? 8.415 14.370 -0.819 1.00 82.44 110 ALA A C 1
ATOM 886 O O . ALA A 1 110 ? 9.301 15.207 -0.671 1.00 82.44 110 ALA A O 1
ATOM 887 N N . SER A 1 111 ? 7.489 14.120 0.110 1.00 69.94 111 SER A N 1
ATOM 888 C CA . SER A 1 111 ? 7.349 14.852 1.380 1.00 69.94 111 SER A CA 1
ATOM 889 C C . SER A 1 111 ? 8.473 14.585 2.394 1.00 69.94 111 SER A C 1
ATOM 891 O O . SER A 1 111 ? 8.552 15.252 3.419 1.00 69.94 111 SER A O 1
ATOM 893 N N . ASN A 1 112 ? 9.347 13.609 2.125 1.00 56.62 112 ASN A N 1
ATOM 894 C CA . ASN A 1 112 ? 10.509 13.258 2.954 1.00 56.62 112 ASN A CA 1
ATOM 895 C C . ASN A 1 112 ? 11.840 13.869 2.446 1.00 56.62 112 ASN A C 1
ATOM 897 O O . ASN A 1 112 ? 12.911 13.388 2.825 1.00 56.62 112 ASN A O 1
ATOM 901 N N . LYS A 1 113 ? 11.785 14.870 1.557 1.00 45.75 113 LYS A N 1
ATOM 902 C CA . LYS A 1 113 ? 12.935 15.685 1.124 1.00 45.75 113 LYS A CA 1
ATOM 903 C C . LYS A 1 113 ? 12.965 17.017 1.858 1.00 45.75 113 LYS A C 1
ATOM 905 O O . LYS A 1 113 ? 14.097 17.473 2.124 1.00 45.75 113 LYS A O 1
#

Sequence (113 aa):
MGLILAGCSTTTPTNVQVQNIETNCTVIMSEGVTPEQRWNAYNKLIESYGDYYVDNNNRLELARWNSFRQKVIHDESGQLIKEFVEVSDWGCANGNYLEEMYLFVKETQASNK

pLDDT: mean 85.11, std 17.08, range [36.03, 97.44]

Secondary structure (DSSP, 8-state):
---------------HHHHHHHHHHHHHH-TT--HHHHHHHHHHHHHHHHHHH--TT-HHHHHHHHHHHHHHHT-TTSHHHHHHHHHHHHHHHHT-HHHHHHHHHHHHHHTT-